Protein AF-A0A060VWV4-F1 (afdb_monomer_lite)

Structure (mmCIF, N/CA/C/O backbone):
data_AF-A0A060VWV4-F1
#
_entry.id   AF-A0A060VWV4-F1
#
loop_
_atom_site.group_PDB
_atom_site.id
_atom_site.type_symbol
_atom_site.label_atom_id
_atom_site.label_alt_id
_atom_site.label_comp_id
_atom_site.label_asym_id
_atom_site.label_entity_id
_atom_site.label_seq_id
_atom_site.pdbx_PDB_ins_code
_atom_site.Cartn_x
_atom_site.Cartn_y
_atom_site.Cartn_z
_atom_site.occupancy
_atom_site.B_iso_or_equiv
_atom_site.auth_seq_id
_atom_site.auth_comp_id
_atom_site.auth_asym_id
_atom_site.auth_atom_id
_atom_site.pdbx_PDB_model_num
ATOM 1 N N . MET A 1 1 ? -11.647 2.561 -5.229 1.00 91.62 1 MET A N 1
ATOM 2 C CA . MET A 1 1 ? -10.257 3.065 -5.368 1.00 91.62 1 MET A CA 1
ATOM 3 C C . MET A 1 1 ? -9.292 1.950 -5.756 1.00 91.62 1 MET A C 1
ATOM 5 O O . MET A 1 1 ? -8.550 2.140 -6.707 1.00 91.62 1 MET A O 1
ATOM 9 N N . GLU A 1 2 ? -9.313 0.796 -5.079 1.00 95.19 2 GLU A N 1
ATOM 10 C CA . GLU A 1 2 ? -8.405 -0.329 -5.370 1.00 95.19 2 GLU A CA 1
ATOM 11 C C . GLU A 1 2 ? -8.456 -0.804 -6.833 1.00 95.19 2 GLU A C 1
ATOM 13 O O . GLU A 1 2 ? -7.421 -0.885 -7.486 1.00 95.19 2 GLU A O 1
ATOM 18 N N . GLU A 1 3 ? -9.653 -1.032 -7.381 1.00 96.19 3 GLU A N 1
ATOM 19 C CA . GLU A 1 3 ? -9.843 -1.445 -8.781 1.00 96.19 3 GLU A CA 1
ATOM 20 C C . GLU A 1 3 ? -9.217 -0.459 -9.783 1.00 96.19 3 GLU A C 1
ATOM 22 O O . GLU A 1 3 ? -8.545 -0.859 -10.736 1.00 96.19 3 GLU A O 1
ATOM 27 N N . MET A 1 4 ? -9.356 0.846 -9.527 1.00 96.81 4 MET A N 1
ATOM 28 C CA . MET A 1 4 ? -8.702 1.889 -10.322 1.00 96.81 4 MET A CA 1
ATOM 29 C C . MET A 1 4 ? -7.176 1.798 -10.204 1.00 96.81 4 MET A C 1
ATOM 31 O O . MET A 1 4 ? -6.479 1.901 -11.211 1.00 96.81 4 MET A O 1
ATOM 35 N N . GLY A 1 5 ? -6.651 1.549 -9.000 1.00 96.62 5 GLY A N 1
ATOM 36 C CA . GLY A 1 5 ? -5.224 1.312 -8.775 1.00 96.62 5 GLY A CA 1
ATOM 37 C C . GLY A 1 5 ? -4.697 0.109 -9.561 1.00 96.62 5 GLY A C 1
ATOM 38 O O . GLY A 1 5 ? -3.697 0.225 -10.269 1.00 96.62 5 GLY A O 1
ATOM 39 N N . ARG A 1 6 ? -5.412 -1.021 -9.516 1.00 95.56 6 ARG A N 1
ATOM 40 C CA . ARG A 1 6 ? -5.100 -2.229 -10.301 1.00 95.56 6 ARG A CA 1
ATOM 41 C C . ARG A 1 6 ? -5.129 -1.949 -11.804 1.00 95.56 6 ARG A C 1
ATOM 43 O O . ARG A 1 6 ? -4.210 -2.342 -12.518 1.00 95.56 6 ARG A O 1
ATOM 50 N N . SER A 1 7 ? -6.117 -1.191 -12.273 1.00 96.44 7 SER A N 1
ATOM 51 C CA . SER A 1 7 ? -6.227 -0.790 -13.682 1.00 96.44 7 SER A CA 1
ATOM 52 C C . SER A 1 7 ? -5.040 0.067 -14.138 1.00 96.44 7 SER A C 1
ATOM 54 O O . SER A 1 7 ? -4.545 -0.089 -15.255 1.00 96.44 7 SER A O 1
ATOM 56 N N . VAL A 1 8 ? -4.549 0.974 -13.285 1.00 96.81 8 VAL A N 1
ATOM 57 C CA . VAL A 1 8 ? -3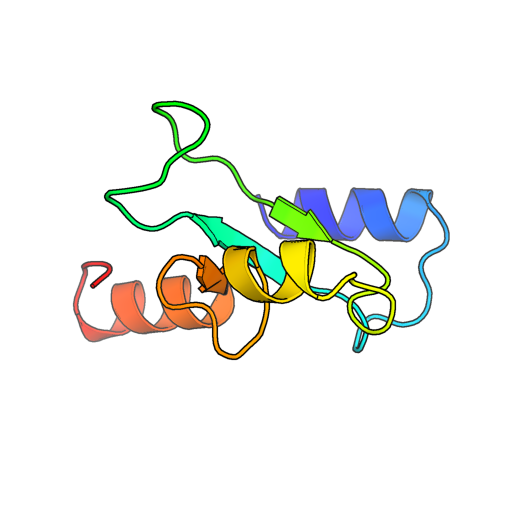.350 1.779 -13.573 1.00 96.81 8 VAL A CA 1
ATOM 58 C C . VAL A 1 8 ? -2.102 0.898 -13.658 1.00 96.81 8 VAL A C 1
ATOM 60 O O . VAL A 1 8 ? -1.324 1.060 -14.598 1.00 96.81 8 VAL A O 1
ATOM 63 N N . LEU A 1 9 ? -1.927 -0.057 -12.740 1.00 96.88 9 LEU A N 1
ATOM 64 C CA . LEU A 1 9 ? -0.801 -1.000 -12.764 1.00 96.88 9 LEU A CA 1
ATOM 65 C C . LEU A 1 9 ? -0.778 -1.838 -14.049 1.00 96.88 9 LEU A C 1
ATOM 67 O O . LEU A 1 9 ? 0.258 -1.919 -14.710 1.00 96.88 9 LEU A O 1
ATOM 71 N N . GLN A 1 10 ? -1.933 -2.369 -14.460 1.00 95.69 10 GLN A N 1
ATOM 72 C CA . GLN A 1 10 ? -2.076 -3.113 -15.715 1.00 95.69 10 GLN A CA 1
ATOM 73 C C . GLN A 1 10 ? -1.696 -2.255 -16.929 1.00 95.69 10 GLN A C 1
ATOM 75 O O . GLN A 1 10 ? -0.894 -2.675 -17.763 1.00 95.69 10 GLN A O 1
ATOM 80 N N . LYS A 1 11 ? -2.192 -1.010 -17.003 1.00 96.62 11 LYS A N 1
ATOM 81 C CA . LYS A 1 11 ? -1.829 -0.059 -18.073 1.00 96.62 11 LYS A CA 1
ATOM 82 C C . LYS A 1 11 ? -0.331 0.253 -18.103 1.00 96.62 11 LYS A C 1
ATOM 84 O O . LYS A 1 11 ? 0.214 0.543 -19.165 1.00 96.62 11 LYS A O 1
ATOM 89 N N . LYS A 1 12 ? 0.338 0.199 -16.949 1.00 96.12 12 LYS A N 1
ATOM 90 C CA . LYS A 1 12 ? 1.789 0.386 -16.808 1.00 96.12 12 LYS A CA 1
ATOM 91 C C . LYS A 1 12 ? 2.596 -0.901 -17.003 1.00 96.12 12 LYS A C 1
ATOM 93 O O . LYS A 1 12 ? 3.814 -0.847 -16.878 1.00 96.12 12 LYS A O 1
ATOM 98 N N . LYS A 1 13 ? 1.948 -2.012 -17.375 1.00 95.75 13 LYS A N 1
ATOM 99 C CA . LYS A 1 13 ? 2.572 -3.325 -17.598 1.00 95.75 13 LYS A CA 1
ATOM 100 C C . LYS A 1 13 ? 3.297 -3.867 -16.359 1.00 95.75 13 LYS A C 1
ATOM 102 O O . LYS A 1 13 ? 4.291 -4.573 -16.491 1.00 95.75 13 LYS A O 1
ATOM 107 N N . VAL A 1 14 ? 2.803 -3.545 -15.163 1.00 95.44 14 VAL A N 1
ATOM 108 C CA . VAL A 1 14 ? 3.239 -4.216 -13.932 1.00 95.44 14 VAL A CA 1
ATOM 109 C C . VAL A 1 14 ? 2.612 -5.607 -13.925 1.00 95.44 14 VAL A C 1
ATOM 111 O O . VAL A 1 14 ? 1.389 -5.732 -13.891 1.00 95.44 14 VAL A O 1
ATOM 114 N N . THR A 1 15 ? 3.449 -6.636 -14.038 1.00 89.81 15 THR A N 1
ATOM 115 C CA . THR A 1 15 ? 3.025 -8.037 -14.184 1.00 89.81 15 THR A CA 1
ATOM 116 C C . THR A 1 15 ? 3.066 -8.810 -12.874 1.00 89.81 15 THR A C 1
ATOM 118 O O . THR A 1 15 ? 2.235 -9.688 -12.669 1.00 89.81 15 THR A O 1
ATOM 121 N N . ASP A 1 16 ? 4.008 -8.477 -11.994 1.00 93.88 16 ASP A N 1
ATOM 122 C CA . ASP A 1 16 ? 4.091 -9.045 -10.654 1.00 93.88 16 ASP A CA 1
ATOM 123 C C . ASP A 1 16 ? 3.120 -8.301 -9.732 1.00 93.88 16 ASP A C 1
ATOM 125 O O . ASP A 1 16 ? 3.358 -7.156 -9.344 1.00 93.88 16 ASP A O 1
ATOM 129 N N . LEU A 1 17 ? 1.979 -8.932 -9.453 1.00 90.31 17 LEU A N 1
ATOM 130 C CA . LEU A 1 17 ? 0.958 -8.393 -8.556 1.00 90.31 17 LEU A CA 1
ATOM 131 C C . LEU A 1 17 ? 1.235 -8.716 -7.084 1.00 90.31 17 LEU A C 1
ATOM 133 O O . LEU A 1 17 ? 0.565 -8.143 -6.227 1.00 90.31 17 LEU A O 1
ATOM 137 N N . ASP A 1 18 ? 2.196 -9.592 -6.794 1.00 93.00 18 ASP A N 1
ATOM 138 C CA . ASP A 1 18 ? 2.630 -9.883 -5.428 1.00 93.00 18 ASP A CA 1
ATOM 139 C C . ASP A 1 18 ? 3.652 -8.839 -4.955 1.00 93.00 18 ASP A C 1
ATOM 141 O O . ASP A 1 18 ? 3.724 -8.523 -3.766 1.00 93.00 18 ASP A O 1
ATOM 145 N N . ASP A 1 19 ? 4.370 -8.209 -5.891 1.00 95.75 19 ASP A N 1
ATOM 146 C CA . ASP A 1 19 ? 5.303 -7.110 -5.629 1.00 95.75 19 ASP A CA 1
ATOM 147 C C . ASP A 1 19 ? 4.663 -5.708 -5.698 1.00 95.75 19 ASP A C 1
ATOM 149 O O . ASP A 1 19 ? 5.286 -4.709 -6.080 1.00 95.75 19 ASP A O 1
ATOM 153 N N . ILE A 1 20 ? 3.389 -5.606 -5.319 1.00 96.38 20 ILE A N 1
ATOM 154 C CA . ILE A 1 20 ? 2.672 -4.329 -5.232 1.00 96.38 20 ILE A CA 1
ATOM 155 C C . ILE A 1 20 ? 2.231 -4.064 -3.802 1.00 96.38 20 ILE A C 1
ATOM 157 O O . ILE A 1 20 ? 1.995 -4.963 -2.997 1.00 96.38 20 ILE A O 1
ATOM 161 N N . ARG A 1 21 ? 2.043 -2.787 -3.484 1.00 96.50 21 ARG A N 1
ATOM 162 C CA . ARG A 1 21 ? 1.490 -2.382 -2.199 1.00 96.50 21 ARG A CA 1
ATOM 163 C C . ARG A 1 21 ? 0.467 -1.277 -2.372 1.00 96.50 21 ARG A C 1
ATOM 165 O O . ARG A 1 21 ? 0.767 -0.219 -2.923 1.00 96.50 21 ARG A O 1
ATOM 172 N N . MET A 1 22 ? -0.741 -1.530 -1.872 1.00 97.88 22 MET A N 1
ATOM 173 C CA . MET A 1 22 ? -1.841 -0.570 -1.872 1.00 97.88 22 MET A CA 1
ATOM 174 C C . MET A 1 22 ? -2.318 -0.290 -0.455 1.00 97.88 22 MET A C 1
ATOM 176 O O . MET A 1 22 ? -2.539 -1.213 0.332 1.00 97.88 22 MET A O 1
ATOM 180 N N . GLY A 1 23 ? -2.499 0.984 -0.126 1.00 96.94 23 GLY A N 1
ATOM 181 C CA . GLY A 1 23 ? -2.919 1.370 1.215 1.00 96.94 23 GLY A CA 1
ATOM 182 C C . GLY A 1 23 ? -2.984 2.870 1.443 1.00 96.94 23 GLY A C 1
ATOM 183 O O . GLY A 1 23 ? -2.843 3.667 0.518 1.00 96.94 23 GLY A O 1
ATOM 184 N N . PHE A 1 24 ? -3.211 3.238 2.695 1.00 96.00 24 PHE A N 1
ATOM 185 C CA . PHE A 1 24 ? -3.468 4.603 3.137 1.00 96.00 24 PHE A CA 1
ATOM 186 C C . PHE A 1 24 ? -2.495 4.993 4.246 1.00 96.00 24 PHE A C 1
ATOM 188 O O . PHE A 1 24 ? -2.024 4.136 4.996 1.00 96.00 24 PHE A O 1
ATOM 195 N N . HIS A 1 25 ? -2.227 6.290 4.376 1.00 95.00 25 HIS A N 1
ATOM 196 C CA . HIS A 1 25 ? -1.519 6.816 5.536 1.00 95.00 25 HIS A CA 1
ATOM 197 C C . HIS A 1 25 ? -2.425 6.915 6.765 1.00 95.00 25 HIS A C 1
ATOM 199 O O . HIS A 1 25 ? -3.594 7.281 6.652 1.00 95.00 25 HIS A O 1
ATOM 205 N N . MET A 1 26 ? -1.855 6.620 7.933 1.00 90.81 26 MET A N 1
ATOM 206 C CA . MET A 1 26 ? -2.509 6.750 9.234 1.00 90.81 26 MET A CA 1
ATOM 207 C C . MET A 1 26 ? -1.978 7.986 9.983 1.00 90.81 26 MET A C 1
ATOM 209 O O . MET A 1 26 ? -0.770 8.245 9.935 1.00 90.81 26 MET A O 1
ATOM 213 N N . PRO A 1 27 ? -2.839 8.740 10.698 1.00 85.75 27 PRO A N 1
ATOM 214 C CA . PRO A 1 27 ? -2.411 9.853 11.547 1.00 85.75 27 PRO A CA 1
ATOM 215 C C . PRO A 1 27 ? -1.298 9.465 12.544 1.00 85.75 27 PRO A C 1
ATOM 217 O O . PRO A 1 27 ? -1.219 8.306 12.952 1.00 85.75 27 PRO A O 1
ATOM 220 N N . PRO A 1 28 ? -0.436 10.418 12.957 1.00 85.38 28 PRO A N 1
ATOM 221 C CA . PRO A 1 28 ? -0.511 11.858 12.714 1.00 85.38 28 PRO A CA 1
ATOM 222 C C . PRO A 1 28 ? 0.108 12.287 11.376 1.00 85.38 28 PRO A C 1
ATOM 224 O O . PRO A 1 28 ? -0.009 13.448 10.992 1.00 85.38 28 PRO A O 1
ATOM 227 N N . PHE A 1 29 ? 0.755 11.376 10.648 1.00 76.94 29 PHE A N 1
ATOM 228 C CA . PHE A 1 29 ? 1.429 11.706 9.399 1.00 76.94 29 PHE A CA 1
ATOM 229 C C . PHE A 1 29 ? 0.508 11.441 8.212 1.00 76.94 29 PHE A C 1
ATOM 231 O O . PHE A 1 29 ? 0.392 10.322 7.728 1.00 76.94 29 PHE A O 1
ATOM 238 N N . SER A 1 30 ? -0.123 12.503 7.719 1.00 78.44 30 SER A N 1
ATOM 239 C CA . SER A 1 30 ? -0.794 12.518 6.420 1.00 78.44 30 SER A CA 1
ATOM 240 C C . SER A 1 30 ? -0.134 13.580 5.544 1.00 78.44 30 SER A C 1
ATOM 242 O O . SER A 1 30 ? 0.204 14.662 6.020 1.00 78.44 30 SER A O 1
ATOM 244 N N . SER A 1 31 ? 0.114 13.271 4.270 1.00 79.44 31 SER A N 1
ATOM 245 C CA . SER A 1 31 ? 0.670 14.265 3.339 1.00 79.44 31 SER A CA 1
ATOM 246 C C . SER A 1 31 ? -0.367 15.317 2.942 1.00 79.44 31 SER A C 1
ATOM 248 O O . SER A 1 31 ? -0.007 16.447 2.633 1.00 79.44 31 SER A O 1
ATOM 250 N N . VAL A 1 32 ? -1.646 14.929 2.931 1.00 87.69 32 VAL A N 1
ATOM 251 C CA . VAL A 1 32 ? -2.795 15.744 2.523 1.00 87.69 32 VAL A CA 1
ATOM 252 C C . VAL A 1 32 ? -4.018 15.385 3.381 1.00 87.69 32 VAL A C 1
ATOM 254 O O . VAL A 1 32 ? -4.150 14.224 3.773 1.00 87.69 32 VAL A O 1
ATOM 257 N N . PRO A 1 33 ? -4.937 16.330 3.657 1.00 88.88 33 PRO A N 1
ATOM 258 C CA . PRO A 1 33 ? -6.073 16.114 4.556 1.00 88.88 33 PRO A CA 1
ATOM 259 C C . PRO A 1 33 ? -7.288 15.487 3.845 1.00 88.88 33 PRO A C 1
ATOM 261 O O . PRO A 1 33 ? -8.415 15.951 3.994 1.00 88.88 33 PRO A O 1
ATOM 264 N N . HIS A 1 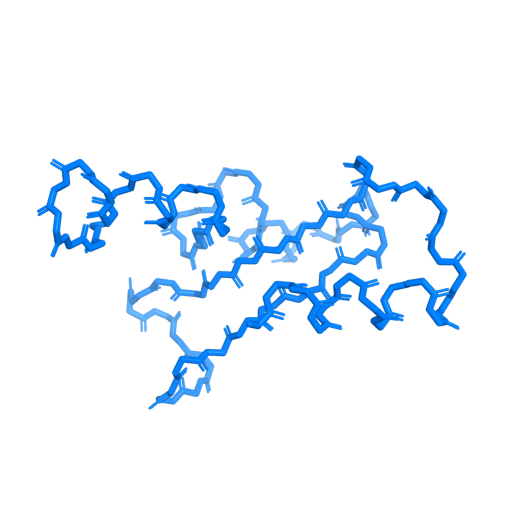34 ? -7.077 14.452 3.031 1.00 90.25 34 HIS A N 1
ATOM 265 C CA . HIS A 1 34 ? -8.159 13.683 2.409 1.00 90.25 34 HIS A CA 1
ATOM 266 C C . HIS A 1 34 ? -7.775 12.213 2.247 1.00 90.25 34 HIS A C 1
ATOM 268 O O . HIS A 1 34 ? -6.595 11.857 2.240 1.00 90.25 34 HIS A O 1
ATOM 274 N N . LEU A 1 35 ? -8.782 11.351 2.089 1.00 93.00 35 LEU A N 1
ATOM 275 C CA . LEU A 1 35 ? -8.564 9.931 1.839 1.00 93.00 35 LEU A CA 1
ATOM 276 C C . LEU A 1 35 ? -7.864 9.741 0.488 1.00 93.00 35 LEU A C 1
ATOM 278 O O . LEU A 1 35 ? -8.452 9.991 -0.564 1.00 93.00 35 LEU A O 1
ATOM 282 N N . HIS A 1 36 ? -6.618 9.278 0.525 1.00 94.56 36 HIS A N 1
ATOM 283 C CA . HIS A 1 36 ? -5.782 9.089 -0.656 1.00 94.56 36 HIS A CA 1
ATOM 284 C C . HIS A 1 36 ? -5.166 7.688 -0.653 1.00 94.56 36 HIS A C 1
ATOM 286 O O . HIS A 1 36 ? -4.434 7.320 0.266 1.00 94.56 36 HIS A O 1
ATOM 292 N N . LEU A 1 37 ? -5.480 6.903 -1.687 1.00 96.50 37 LEU A N 1
ATOM 293 C CA . LEU A 1 37 ? -4.913 5.573 -1.888 1.00 96.50 37 LEU A CA 1
ATOM 294 C C . LEU A 1 37 ? -3.522 5.676 -2.526 1.00 96.50 37 LEU A C 1
ATOM 296 O O . LEU A 1 37 ? -3.393 6.132 -3.660 1.00 96.50 37 LEU A 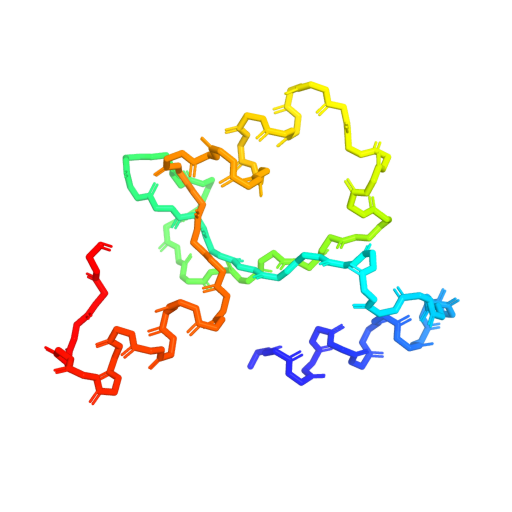O 1
ATOM 300 N N . HIS A 1 38 ? -2.508 5.150 -1.848 1.00 96.88 38 HIS A N 1
ATOM 301 C CA . HIS A 1 38 ? -1.205 4.884 -2.446 1.00 96.88 38 HIS A CA 1
ATOM 302 C C . HIS A 1 38 ? -1.249 3.577 -3.234 1.00 96.88 38 HIS A C 1
ATOM 304 O O . HIS A 1 38 ? -1.753 2.568 -2.743 1.00 96.88 38 HIS A O 1
ATOM 310 N N . VAL A 1 39 ? -0.676 3.593 -4.436 1.00 97.31 39 VAL A N 1
ATOM 311 C CA . VAL A 1 39 ? -0.469 2.415 -5.284 1.00 97.31 39 VAL A CA 1
ATOM 312 C C . VAL A 1 39 ? 1.010 2.380 -5.650 1.00 97.31 39 VAL A C 1
ATOM 314 O O . VAL A 1 39 ? 1.484 3.250 -6.377 1.00 97.31 39 VAL A O 1
ATOM 317 N N . ILE A 1 40 ? 1.751 1.426 -5.089 1.00 96.81 40 ILE A N 1
ATOM 318 C CA . ILE A 1 40 ? 3.217 1.378 -5.152 1.00 96.81 40 ILE A CA 1
ATOM 319 C C . ILE A 1 40 ? 3.648 0.064 -5.800 1.00 96.81 40 ILE A C 1
ATOM 321 O O . ILE A 1 40 ? 3.208 -1.001 -5.374 1.00 96.81 40 ILE A O 1
ATOM 325 N N . ALA A 1 41 ? 4.517 0.152 -6.806 1.00 96.50 41 ALA A N 1
ATOM 326 C CA . ALA A 1 41 ? 5.179 -0.980 -7.444 1.00 96.50 41 ALA A CA 1
ATOM 327 C C . ALA A 1 41 ? 6.524 -0.515 -8.043 1.00 96.50 41 ALA A C 1
ATOM 329 O O . ALA A 1 41 ? 6.583 0.613 -8.547 1.00 96.50 41 ALA A O 1
ATOM 330 N N . PRO A 1 42 ? 7.575 -1.349 -8.045 1.00 96.19 42 PRO A N 1
ATOM 331 C CA . PRO A 1 42 ? 7.713 -2.582 -7.265 1.00 96.19 42 PRO A CA 1
ATOM 332 C C . PRO A 1 42 ? 7.927 -2.286 -5.771 1.00 96.19 42 PRO A C 1
ATOM 334 O O . PRO A 1 42 ? 8.696 -1.393 -5.403 1.00 96.19 42 PRO A O 1
ATOM 337 N N . ALA A 1 43 ? 7.242 -3.013 -4.892 1.00 95.81 43 ALA A N 1
ATOM 338 C CA . ALA A 1 43 ? 7.356 -2.833 -3.446 1.00 95.81 43 ALA A CA 1
ATOM 339 C C . ALA A 1 43 ? 8.737 -3.268 -2.918 1.00 95.81 43 ALA A C 1
ATOM 341 O O . ALA A 1 43 ? 9.273 -2.646 -1.997 1.00 95.81 43 ALA A O 1
ATOM 342 N N . SER A 1 44 ? 9.333 -4.281 -3.541 1.00 95.44 44 SER A N 1
ATOM 343 C CA . SER A 1 44 ? 10.645 -4.859 -3.247 1.00 95.44 44 SER A CA 1
ATOM 344 C C . SER A 1 44 ? 11.799 -3.875 -3.445 1.00 95.44 44 SER A C 1
ATOM 346 O O . SER A 1 44 ? 12.819 -3.977 -2.767 1.00 95.44 44 SER A O 1
ATOM 348 N N . GLN A 1 45 ? 11.632 -2.878 -4.321 1.00 96.06 45 GLN A N 1
ATOM 349 C CA . GLN A 1 45 ? 12.660 -1.873 -4.617 1.00 96.06 45 GLN A CA 1
ATOM 350 C C . GLN A 1 45 ? 12.480 -0.575 -3.819 1.00 96.06 45 GLN A C 1
ATOM 352 O O . GLN A 1 45 ? 13.122 0.440 -4.102 1.00 96.06 45 GLN A O 1
ATOM 357 N N . MET A 1 46 ? 11.601 -0.564 -2.814 1.00 96.44 46 MET A N 1
ATOM 358 C CA . MET A 1 46 ? 11.451 0.600 -1.951 1.00 96.44 46 MET A CA 1
ATOM 359 C C . MET A 1 46 ? 12.738 0.887 -1.169 1.00 96.44 46 MET A C 1
ATOM 361 O O . MET A 1 46 ? 13.264 0.039 -0.452 1.00 96.44 46 MET A O 1
ATOM 365 N N . SER A 1 47 ? 13.197 2.141 -1.228 1.00 96.69 47 SER A N 1
ATOM 366 C CA . SER A 1 47 ? 14.277 2.626 -0.360 1.00 96.69 47 SER A CA 1
ATOM 367 C C . SER A 1 47 ? 13.925 2.469 1.126 1.00 96.69 47 SER A C 1
ATOM 369 O O . SER A 1 47 ? 12.751 2.483 1.496 1.00 96.69 47 SER A O 1
ATOM 371 N N . ILE A 1 48 ? 14.931 2.448 2.007 1.00 95.25 48 ILE A N 1
ATOM 372 C CA . ILE A 1 48 ? 14.739 2.411 3.472 1.00 95.25 48 ILE A CA 1
ATOM 373 C C . ILE A 1 48 ? 13.799 3.535 3.947 1.00 95.25 48 ILE A C 1
ATOM 375 O O . ILE A 1 48 ? 12.923 3.321 4.788 1.00 95.25 48 ILE A O 1
ATOM 379 N N . ARG A 1 49 ? 13.927 4.736 3.366 1.00 93.56 49 ARG A N 1
ATOM 380 C CA . ARG A 1 49 ? 13.049 5.875 3.673 1.00 93.56 49 ARG A CA 1
ATOM 381 C C . ARG A 1 49 ? 11.598 5.590 3.284 1.00 93.56 49 ARG A C 1
ATOM 383 O O . ARG A 1 49 ? 10.694 5.911 4.054 1.00 93.56 49 ARG A O 1
ATOM 390 N N . SER A 1 50 ? 11.378 4.993 2.116 1.00 94.31 50 SER A N 1
ATOM 391 C CA . SER A 1 50 ? 10.048 4.592 1.651 1.00 94.31 50 SER A CA 1
ATOM 392 C C . SER A 1 50 ? 9.474 3.471 2.518 1.00 94.31 50 SER A C 1
ATOM 394 O O . SER A 1 50 ? 8.325 3.561 2.938 1.00 94.31 50 SER A O 1
ATOM 396 N N . LEU A 1 51 ? 10.276 2.466 2.878 1.00 95.12 51 LEU A N 1
ATOM 397 C CA . LEU A 1 51 ? 9.860 1.362 3.749 1.00 95.12 51 LEU A CA 1
ATOM 398 C C . LEU A 1 51 ? 9.401 1.841 5.130 1.00 95.12 51 LEU A C 1
ATOM 400 O O . LEU A 1 51 ? 8.439 1.304 5.671 1.00 95.12 51 LEU A O 1
ATOM 404 N N . ARG A 1 52 ? 10.006 2.895 5.683 1.00 93.62 52 ARG A N 1
ATOM 405 C CA . ARG A 1 52 ? 9.532 3.492 6.942 1.00 93.62 52 ARG A CA 1
ATOM 406 C C . ARG A 1 52 ? 8.119 4.076 6.828 1.00 93.62 52 ARG A C 1
ATOM 408 O O . ARG A 1 52 ? 7.350 4.008 7.784 1.00 93.62 52 ARG A O 1
ATOM 415 N N . ASN A 1 53 ? 7.782 4.655 5.677 1.00 93.00 53 ASN A N 1
ATOM 416 C CA . ASN A 1 53 ? 6.511 5.350 5.463 1.00 93.00 53 ASN A CA 1
ATOM 417 C C . ASN A 1 53 ? 5.410 4.444 4.904 1.00 93.00 53 ASN A C 1
ATOM 419 O O . ASN A 1 53 ? 4.245 4.714 5.153 1.00 93.00 53 ASN A O 1
ATOM 423 N N . TYR A 1 54 ? 5.773 3.418 4.135 1.00 94.62 54 TYR A N 1
ATOM 424 C CA . TYR A 1 54 ? 4.833 2.588 3.379 1.00 94.62 54 TYR A CA 1
ATOM 425 C C . TYR A 1 54 ? 5.034 1.095 3.608 1.00 94.62 54 TYR A C 1
ATOM 427 O O . TYR A 1 54 ? 4.187 0.311 3.207 1.00 94.62 54 TYR A O 1
ATOM 435 N N . GLY A 1 55 ? 6.156 0.669 4.186 1.00 94.31 55 GLY A N 1
ATOM 436 C CA . GLY A 1 55 ? 6.547 -0.735 4.256 1.00 94.31 55 GLY A CA 1
ATOM 437 C C . GLY A 1 55 ? 5.710 -1.576 5.229 1.00 94.31 55 GLY A C 1
ATOM 438 O O . GLY A 1 55 ? 4.860 -1.053 5.952 1.00 94.31 55 GLY A O 1
ATOM 439 N N . PRO A 1 56 ? 5.949 -2.899 5.274 1.00 93.19 56 PRO A N 1
ATOM 440 C CA . PRO A 1 56 ? 5.222 -3.834 6.142 1.00 93.19 56 PRO A CA 1
ATOM 441 C C . PRO A 1 56 ? 5.291 -3.503 7.635 1.00 93.19 56 PRO A C 1
ATOM 443 O O . PRO A 1 56 ? 4.330 -3.745 8.355 1.00 93.19 56 PRO A O 1
ATOM 446 N N . GLN A 1 57 ? 6.411 -2.930 8.082 1.00 93.06 57 GLN A N 1
ATOM 447 C CA . GLN A 1 57 ? 6.651 -2.553 9.479 1.00 93.06 57 GLN A CA 1
ATOM 448 C C . GLN A 1 57 ? 6.280 -1.090 9.778 1.00 93.06 57 GLN A C 1
ATOM 450 O O . GLN A 1 57 ? 6.592 -0.577 10.850 1.00 93.06 57 GLN A O 1
ATOM 455 N N . SER A 1 58 ? 5.667 -0.379 8.826 1.00 92.75 58 SER A N 1
ATOM 456 C CA . SER A 1 58 ? 5.285 1.013 9.039 1.00 92.75 58 SER A CA 1
ATOM 457 C C . SER A 1 58 ? 4.063 1.104 9.951 1.00 92.75 58 SER A C 1
ATOM 459 O O . SER A 1 58 ? 3.006 0.562 9.642 1.00 92.75 58 SER A O 1
ATOM 461 N N . TYR A 1 59 ? 4.190 1.859 11.042 1.00 90.88 59 TYR A N 1
ATOM 462 C CA . TYR A 1 59 ? 3.065 2.231 11.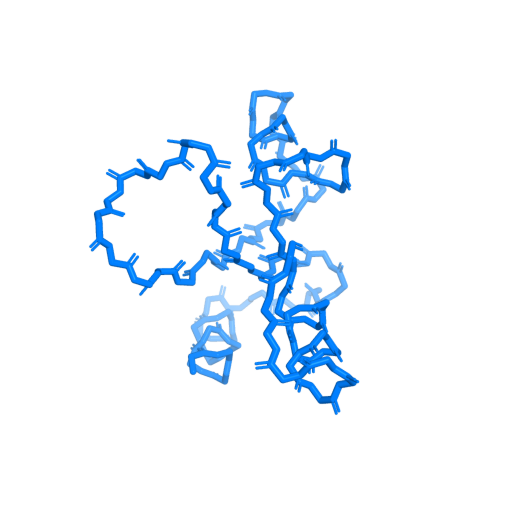907 1.00 90.88 59 TYR A CA 1
ATOM 463 C C . TYR A 1 59 ? 2.150 3.293 11.274 1.00 90.88 59 TYR A C 1
ATOM 465 O O . TYR A 1 59 ? 1.047 3.525 11.755 1.00 90.88 59 TYR A O 1
ATOM 473 N N . TRP A 1 60 ? 2.600 3.931 10.189 1.00 92.19 60 TRP A N 1
ATOM 474 C CA . TRP A 1 60 ? 1.935 5.069 9.544 1.00 92.19 60 TRP A CA 1
ATOM 475 C C . TRP A 1 60 ? 1.249 4.689 8.233 1.00 92.19 60 T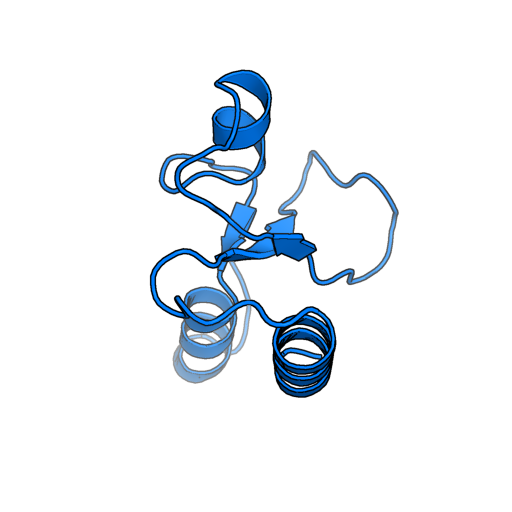RP A C 1
ATOM 477 O O . TRP A 1 60 ? 0.857 5.566 7.461 1.00 92.19 60 TRP A O 1
ATOM 487 N N . PHE A 1 61 ? 1.142 3.391 7.950 1.00 95.25 61 PHE A N 1
ATOM 488 C CA . PHE A 1 61 ? 0.566 2.876 6.719 1.00 95.25 61 PHE A CA 1
ATOM 489 C C . PHE A 1 61 ? -0.292 1.650 6.986 1.00 95.25 61 PHE A C 1
ATOM 491 O O . PHE A 1 61 ? 0.139 0.700 7.639 1.00 95.25 61 PHE A O 1
ATOM 498 N N . ILE A 1 62 ? -1.493 1.644 6.422 1.00 96.19 62 ILE A N 1
ATOM 499 C CA . ILE A 1 62 ? -2.431 0.532 6.524 1.00 96.19 62 ILE A CA 1
ATOM 500 C C . ILE A 1 62 ? -2.802 0.040 5.126 1.00 96.19 62 ILE A C 1
ATOM 502 O O . ILE A 1 62 ? -3.106 0.833 4.235 1.00 96.19 62 ILE A O 1
ATOM 506 N N . THR A 1 63 ? -2.751 -1.274 4.905 1.00 97.25 63 THR A N 1
ATOM 507 C CA . THR A 1 63 ? -3.099 -1.868 3.607 1.00 97.25 63 THR A CA 1
ATOM 508 C C . THR A 1 63 ? -4.606 -1.846 3.375 1.00 97.25 63 THR A C 1
ATOM 510 O O . THR A 1 63 ? -5.388 -1.876 4.328 1.00 97.25 63 THR A O 1
ATOM 513 N N . VAL A 1 64 ? -5.019 -1.838 2.102 1.00 97.31 64 VAL A N 1
ATOM 514 C CA . VAL A 1 64 ? -6.442 -1.907 1.718 1.00 97.31 64 VAL A CA 1
ATOM 515 C C . VAL A 1 64 ? -7.133 -3.106 2.373 1.00 97.31 64 VAL A C 1
ATOM 517 O O . VAL A 1 64 ? -8.192 -2.937 2.974 1.00 97.31 64 VAL A O 1
ATOM 520 N N . ASP A 1 65 ? -6.506 -4.284 2.350 1.00 96.44 65 ASP A N 1
ATOM 521 C CA . ASP A 1 65 ? -7.077 -5.503 2.937 1.00 96.44 65 ASP A CA 1
ATOM 522 C C . ASP A 1 65 ? -7.339 -5.361 4.437 1.00 96.44 65 ASP A C 1
ATOM 524 O O . ASP A 1 65 ? -8.409 -5.729 4.926 1.00 96.44 65 ASP A O 1
ATOM 528 N N . LYS A 1 66 ? -6.391 -4.769 5.174 1.00 96.75 66 LYS A N 1
ATOM 529 C CA . LYS A 1 66 ? -6.525 -4.558 6.619 1.00 96.75 66 LYS A CA 1
ATOM 530 C C . LYS A 1 66 ? -7.605 -3.522 6.935 1.00 96.75 66 LYS A C 1
ATOM 532 O O . LYS A 1 66 ? -8.375 -3.730 7.870 1.00 96.75 66 LYS A O 1
ATOM 537 N N . VAL A 1 67 ? -7.713 -2.456 6.135 1.00 97.00 67 VAL A N 1
ATOM 538 C CA . VAL A 1 67 ? -8.816 -1.484 6.237 1.00 97.00 67 VAL A CA 1
ATOM 539 C C . VAL A 1 67 ? -10.162 -2.178 6.039 1.00 97.00 67 VAL A C 1
ATOM 541 O O . VAL A 1 67 ? -11.045 -2.053 6.883 1.00 97.00 67 VAL A O 1
ATOM 544 N N . LEU A 1 68 ? -10.320 -2.950 4.959 1.00 97.25 68 LEU A N 1
ATOM 545 C CA . LEU A 1 68 ? -11.566 -3.665 4.672 1.00 97.25 68 LEU A CA 1
ATOM 546 C C . LEU A 1 68 ? -11.904 -4.675 5.771 1.00 97.25 68 LEU A C 1
ATOM 548 O O . LEU A 1 68 ? -13.065 -4.791 6.161 1.00 97.25 68 LEU A O 1
ATOM 552 N N . GLN A 1 69 ? -10.905 -5.379 6.304 1.00 97.81 69 GLN A N 1
ATOM 553 C CA . GLN A 1 69 ? -11.084 -6.298 7.422 1.00 97.81 69 GLN A CA 1
ATOM 554 C C . GLN A 1 69 ? -11.588 -5.574 8.678 1.00 97.81 69 GLN A C 1
ATOM 556 O O . GLN A 1 69 ? -12.559 -6.023 9.289 1.00 97.81 69 GLN A O 1
ATOM 561 N N . GLN A 1 70 ? -10.962 -4.460 9.065 1.00 97.56 70 GLN A N 1
ATOM 562 C CA . GLN A 1 70 ? -11.373 -3.683 10.237 1.00 97.56 70 GLN A CA 1
ATOM 563 C C . GLN A 1 70 ? -12.775 -3.091 10.057 1.00 97.56 70 GLN A C 1
ATOM 565 O O . GLN A 1 70 ? -13.604 -3.213 10.952 1.00 97.56 70 GLN A O 1
ATOM 570 N N . LEU A 1 71 ? -13.098 -2.553 8.879 1.00 97.06 71 LEU A N 1
ATOM 571 C CA . LEU A 1 71 ? -14.443 -2.052 8.586 1.00 97.06 71 LEU A CA 1
ATOM 572 C C . LEU A 1 71 ? -15.502 -3.155 8.691 1.00 97.06 71 LEU A C 1
ATOM 574 O O . LEU A 1 71 ? -16.536 -2.950 9.316 1.00 97.06 71 LEU A O 1
ATOM 578 N N . ARG A 1 72 ? -15.231 -4.348 8.147 1.00 97.56 72 ARG A N 1
ATOM 579 C CA . ARG A 1 72 ? -16.164 -5.486 8.208 1.00 97.56 72 ARG A CA 1
ATOM 580 C C . ARG A 1 72 ? -16.370 -6.026 9.624 1.00 97.56 72 ARG A C 1
ATOM 582 O O . ARG A 1 72 ? -17.449 -6.518 9.923 1.00 97.56 72 ARG A O 1
ATOM 589 N N . THR A 1 73 ? -15.340 -5.981 10.468 1.00 97.88 73 THR A N 1
ATOM 590 C CA . THR A 1 73 ? -15.357 -6.624 11.797 1.00 97.88 73 THR A CA 1
ATOM 591 C C . THR A 1 73 ? -15.647 -5.662 12.945 1.00 97.88 73 THR A C 1
ATOM 593 O O . THR A 1 73 ? -16.189 -6.079 13.963 1.00 97.88 73 THR A O 1
ATOM 596 N N . GLN A 1 74 ? -15.285 -4.388 12.805 1.00 96.50 74 GLN A N 1
ATOM 597 C CA . GLN A 1 74 ? -15.335 -3.382 13.872 1.00 96.50 74 GLN A CA 1
ATOM 598 C C . GLN A 1 74 ? -16.152 -2.147 13.482 1.00 96.50 74 GLN A C 1
ATOM 600 O O . GLN A 1 74 ? -16.374 -1.291 14.331 1.00 96.50 74 GLN A O 1
ATOM 605 N N . ASN A 1 75 ? -16.581 -2.025 12.218 1.00 95.25 75 ASN A N 1
ATOM 606 C CA . ASN A 1 75 ? -17.257 -0.842 11.674 1.00 95.25 75 ASN A CA 1
ATOM 607 C C . ASN A 1 75 ? -16.449 0.469 11.820 1.00 95.25 75 ASN A C 1
ATOM 609 O O . ASN A 1 75 ? -16.997 1.566 11.760 1.00 95.25 75 ASN A O 1
ATOM 613 N N . GLN A 1 76 ? -15.132 0.355 12.017 1.00 94.12 76 GLN A N 1
ATOM 614 C CA . GLN A 1 76 ? -14.189 1.468 12.112 1.00 94.12 76 GLN A CA 1
ATOM 615 C C . GLN A 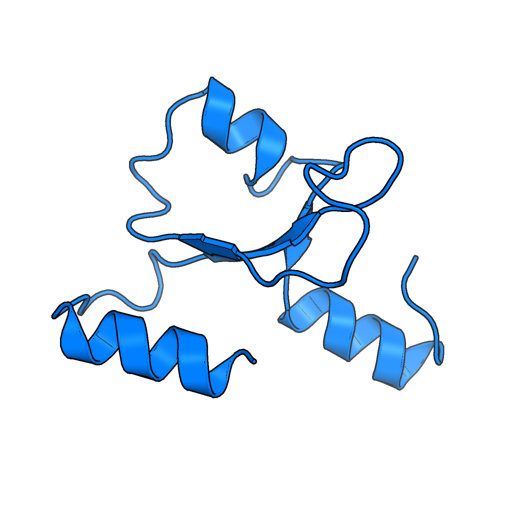1 76 ? -12.774 0.999 11.756 1.00 94.12 76 GLN A C 1
ATOM 617 O O . GLN A 1 76 ? -12.461 -0.183 11.889 1.00 94.12 76 GLN A O 1
ATOM 622 N N . VAL A 1 77 ? -11.914 1.934 11.347 1.00 91.62 77 VAL A N 1
ATOM 623 C CA . VAL A 1 77 ? -10.473 1.710 11.143 1.00 91.62 77 VAL A CA 1
ATOM 624 C C . VAL A 1 77 ? -9.730 2.180 12.394 1.00 91.62 77 VAL A C 1
ATOM 626 O O . VAL A 1 77 ? -10.041 3.251 12.918 1.00 91.62 77 VAL A O 1
ATOM 629 N N . LYS A 1 78 ? -8.789 1.373 12.888 1.00 83.00 78 LYS A N 1
ATOM 630 C CA . LYS A 1 78 ? -7.937 1.671 14.050 1.00 83.00 78 LYS A CA 1
ATOM 631 C C . LYS A 1 78 ? -6.471 1.615 13.660 1.00 83.00 78 LYS A C 1
ATOM 633 O O . LYS A 1 78 ? -6.086 0.607 13.015 1.00 83.00 78 LYS A O 1
#

Organism: Oncorhynchus mykiss (NCBI:txid8022)

Secondary structure (DSSP, 8-state):
-HHHHHHHHHHTT---SSS-EEEEE-TT--SSSS---EEES-GGG--HHHHHHHSTT-TTEEEHHHHHHHHHHHSS--

InterPro domains:
  IPR036265 HIT-like superfamily [G3DSA:3.30.428.10] (1-78)
  IPR036265 HIT-like superfamily [SSF54197] (1-69)

Sequence (78 aa):
MEEMGRSVLQKKKVTDLDDIRMGFHMPPFSSVPHLHLHVIAPASQMSIRSLRNYGPQSYWFITVDKVLQQLRTQNQVK

Foldseek 3Di:
DVVVLVVVCVVVVVPPPVQKFKWFFDPPDDPDPDTDIDIDPRNVPDDPVRCCCDNPPHPGIDGPVQQVVCCVPPVDDD

pLDDT: mean 94.01, std 4.35, range [76.94, 97.88]

Radius of gyration: 12.85 Å; chains: 1; bounding box: 32×26×32 Å